Protein AF-A0A7V5H4L1-F1 (afdb_monomer)

Solvent-accessible surface area (backbone atoms only — not comparable to full-atom values): 9173 Å² total; per-residue (Å²): 136,85,86,86,79,84,72,68,86,88,85,83,51,63,39,84,88,79,72,38,81,48,80,78,54,63,78,64,69,66,46,79,77,83,61,76,66,74,74,49,93,70,92,76,71,87,78,83,78,79,90,55,76,75,38,65,41,80,43,73,42,45,79,87,43,40,42,99,85,60,33,52,34,75,66,53,58,53,50,47,46,61,70,26,52,56,65,74,52,64,72,49,28,41,85,73,50,74,49,78,49,81,70,52,84,55,42,71,77,40,43,36,38,19,35,28,26,79,48,80,48,90,80,33,42,35,37,41,35,41,29,27,31,64,91,77,63,46,59,26,36,39,34,42,36,36,26,37,65,109

Foldseek 3Di:
DDDDDFDDDDDFDADPVVRDTDDDPPVVVVPDCPDPPHPDPDPLDDADDDPDFPWKDKDADDPVQADPVQWGDPVVVVVRQVVRDDPVDVVFWDWDDKDKDFDDTDHHGWMKMKTWDWDDDPQKIKIWIWIATPPPRDTGMIMIIIIGGD

Nearest PDB structures (foldseek):
  5x04-assembly1_A  TM=8.697E-01  e=8.140E-08  Umbellularia californica
  2own-assembly1_A  TM=7.586E-01  e=5.910E-08  Lactiplantibacillus plantarum
  2own-assembly1_B  TM=7.566E-01  e=8.586E-08  Lactiplantibacillus plantarum
  3bnv-assembly2_C  TM=8.530E-01  e=8.762E-04  Campylobacter jejuni
  3bnv-assembly4_H  TM=8.459E-01  e=8.762E-04  Campylobacter jejuni

Organism: Caldithrix abyssi (NCBI:txid187145)

InterPro domains:
  IPR029069 HotDog domain superfamily [SSF54637] (3-31)
  IPR029069 HotDog domain superfamily [SSF54637] (45-147)
  IPR045023 Acyl-[acyl-carrier-protein] hydrolase FATA/B [PTHR31727] (5-150)
  IPR049427 Acyl-ACP thioesterase-like, C-terminal domain [PF20791] (52-148)

Sequence (150 aa):
ERRVALATSSWMMIDFKERRPVRLPKFIADYENHARGRAIDDPFDRLPELQEVHAEKSFQVRLSDLDMNQHVNSTIYLDWALEAVPDEIRKKYRLQAMEANYRAESVYGQRVQSQVQINNKDAQQVVWHRLLRVDDQKEICRLISSWQAK

Structure (mmCIF, N/CA/C/O backbone):
data_AF-A0A7V5H4L1-F1
#
_entry.id   AF-A0A7V5H4L1-F1
#
loop_
_atom_site.group_PDB
_atom_site.id
_atom_site.type_symbol
_atom_site.label_atom_id
_atom_site.label_alt_id
_atom_site.label_comp_id
_atom_site.label_asym_id
_atom_site.label_entity_id
_atom_site.label_seq_id
_atom_site.pdbx_PDB_ins_code
_atom_site.Cartn_x
_atom_site.Cartn_y
_atom_sit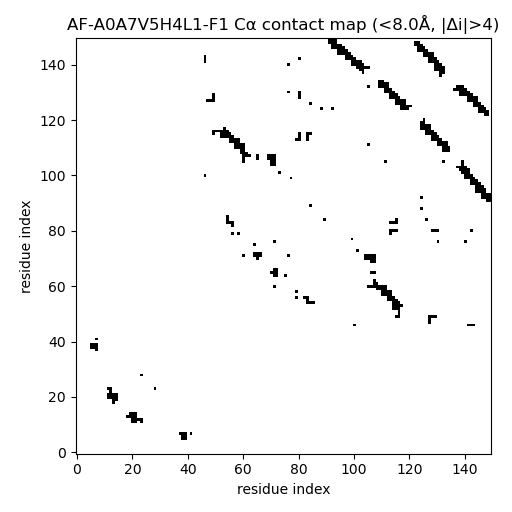e.Cartn_z
_atom_site.occupancy
_atom_site.B_iso_or_equiv
_atom_site.auth_seq_id
_atom_site.auth_comp_id
_atom_site.auth_asym_id
_atom_site.auth_atom_id
_atom_site.pdbx_PDB_model_num
ATOM 1 N N . GLU A 1 1 ? -9.398 29.687 1.037 1.00 72.50 1 GLU A N 1
ATOM 2 C CA . GLU A 1 1 ? -9.724 28.281 0.704 1.00 72.50 1 GLU A CA 1
ATOM 3 C C . GLU A 1 1 ? -9.506 27.393 1.924 1.00 72.50 1 GLU A C 1
ATOM 5 O O . GLU A 1 1 ? -8.584 27.657 2.689 1.00 72.50 1 GLU A O 1
ATOM 10 N N . ARG A 1 2 ? -10.345 26.371 2.143 1.00 89.31 2 ARG A N 1
ATOM 11 C CA . ARG A 1 2 ? -10.159 25.392 3.230 1.00 89.31 2 ARG A CA 1
ATOM 12 C C . ARG A 1 2 ? -9.359 24.203 2.695 1.00 89.31 2 ARG A C 1
ATOM 14 O O . ARG A 1 2 ? -9.850 23.476 1.839 1.00 89.31 2 ARG A O 1
ATOM 21 N N . ARG A 1 3 ? -8.146 23.996 3.210 1.00 88.38 3 ARG A N 1
ATOM 22 C CA . ARG A 1 3 ? -7.282 22.859 2.855 1.00 88.38 3 ARG A CA 1
ATOM 23 C C . ARG A 1 3 ? -7.916 21.542 3.321 1.00 88.38 3 ARG A C 1
ATOM 25 O O . ARG A 1 3 ? -8.245 21.411 4.498 1.00 88.38 3 ARG A O 1
ATOM 32 N N . VAL A 1 4 ? -8.081 20.586 2.405 1.00 92.81 4 VAL A N 1
ATOM 33 C CA . VAL A 1 4 ? -8.706 19.273 2.680 1.00 92.81 4 VAL A CA 1
ATOM 34 C C . VAL A 1 4 ? -7.690 18.143 2.867 1.00 92.81 4 VAL A C 1
ATOM 36 O O . VAL A 1 4 ? -7.930 17.251 3.672 1.00 92.81 4 VAL A O 1
ATOM 39 N N . ALA A 1 5 ? -6.548 18.207 2.178 1.00 93.44 5 ALA A N 1
ATOM 40 C CA . ALA A 1 5 ? -5.431 17.268 2.284 1.00 93.44 5 ALA A CA 1
ATOM 41 C C . ALA A 1 5 ? -4.131 17.944 1.811 1.00 93.44 5 ALA A C 1
ATOM 43 O O . ALA A 1 5 ? -4.189 18.976 1.142 1.00 93.44 5 ALA A O 1
ATOM 44 N N . LEU A 1 6 ? -2.976 17.368 2.152 1.00 94.44 6 LEU A N 1
ATOM 45 C CA . LEU A 1 6 ? -1.709 17.571 1.437 1.00 94.44 6 LEU A CA 1
ATOM 46 C C . LEU A 1 6 ? -1.053 16.221 1.199 1.00 94.44 6 LEU A C 1
ATOM 48 O O . LEU A 1 6 ? -1.293 15.278 1.948 1.00 94.44 6 LEU A O 1
ATOM 52 N N . ALA A 1 7 ? -0.196 16.176 0.189 1.00 94.25 7 ALA A N 1
ATOM 53 C CA . ALA A 1 7 ? 0.651 15.038 -0.101 1.00 94.25 7 ALA A CA 1
ATOM 54 C C . ALA A 1 7 ? 1.983 15.531 -0.669 1.00 94.25 7 ALA A C 1
ATOM 56 O O . ALA A 1 7 ? 2.046 16.566 -1.335 1.00 94.25 7 ALA A O 1
ATOM 57 N N . THR A 1 8 ? 3.038 14.769 -0.412 1.00 94.19 8 THR A N 1
ATOM 58 C CA . THR A 1 8 ? 4.337 14.887 -1.072 1.00 94.19 8 THR A CA 1
ATOM 59 C C . THR A 1 8 ? 4.753 13.488 -1.518 1.00 94.19 8 THR A C 1
ATOM 61 O O . THR A 1 8 ? 4.340 12.500 -0.915 1.00 94.19 8 THR A O 1
ATOM 64 N N . SER A 1 9 ? 5.522 13.380 -2.597 1.00 93.25 9 SER A N 1
ATOM 65 C CA . SER A 1 9 ? 5.977 12.089 -3.125 1.00 93.25 9 SER A CA 1
ATOM 66 C C . SER A 1 9 ? 7.401 12.213 -3.644 1.00 93.25 9 SER A C 1
ATOM 68 O O . SER A 1 9 ? 7.803 13.285 -4.098 1.00 93.25 9 SER A O 1
ATOM 70 N N . SER A 1 10 ? 8.150 11.117 -3.576 1.00 90.31 10 SER A N 1
ATOM 71 C CA . SER A 1 10 ? 9.504 11.014 -4.111 1.00 90.31 10 SER A CA 1
ATOM 72 C C . SER A 1 10 ? 9.539 9.932 -5.182 1.00 90.31 10 SER A C 1
ATOM 74 O O . SER A 1 10 ? 8.947 8.867 -5.009 1.00 90.31 10 SER A O 1
ATOM 76 N N . TRP A 1 11 ? 10.225 10.213 -6.287 1.00 88.62 11 TRP A N 1
ATOM 77 C CA . TRP A 1 11 ? 10.268 9.348 -7.462 1.00 88.62 11 TRP A CA 1
ATOM 78 C C . TRP A 1 11 ? 11.710 9.041 -7.846 1.00 88.62 11 TRP A C 1
ATOM 80 O O . T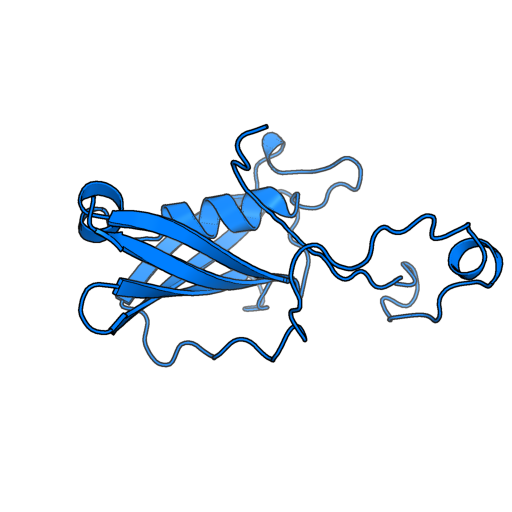RP A 1 11 ? 12.596 9.889 -7.725 1.00 88.62 11 TRP A O 1
ATOM 90 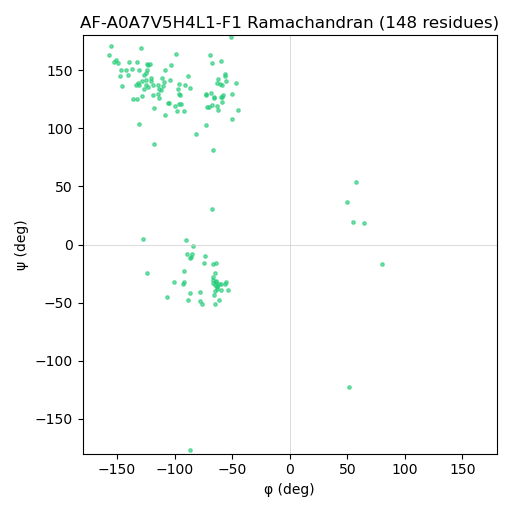N N . MET A 1 12 ? 11.935 7.829 -8.348 1.00 88.19 12 MET A N 1
ATOM 91 C CA . MET A 1 12 ? 13.201 7.420 -8.949 1.00 88.19 12 MET A CA 1
ATOM 92 C C . MET A 1 12 ? 12.960 6.889 -10.356 1.00 88.19 12 MET A C 1
ATOM 94 O O . MET A 1 12 ? 11.926 6.280 -10.625 1.00 88.19 12 MET A O 1
ATOM 98 N N . MET A 1 13 ? 13.931 7.088 -11.244 1.00 89.38 13 MET A N 1
ATOM 99 C CA . MET A 1 13 ? 13.920 6.423 -12.540 1.00 89.38 13 MET A CA 1
ATOM 100 C C . MET A 1 13 ? 14.566 5.050 -12.443 1.00 89.38 13 MET A C 1
ATOM 102 O O . MET A 1 13 ? 15.654 4.900 -11.883 1.00 89.38 13 MET A O 1
ATOM 106 N N . ILE A 1 14 ? 13.899 4.069 -13.041 1.00 87.38 14 ILE A N 1
ATOM 107 C CA . ILE A 1 14 ? 14.380 2.702 -13.180 1.00 87.38 14 ILE A CA 1
ATOM 108 C C . ILE A 1 14 ? 14.654 2.439 -14.659 1.00 87.38 14 ILE A C 1
ATOM 110 O O . ILE A 1 14 ? 13.827 2.735 -15.517 1.00 87.38 14 ILE A O 1
ATOM 114 N N . ASP A 1 15 ? 15.814 1.862 -14.954 1.00 88.25 15 ASP A N 1
ATOM 115 C CA . ASP A 1 15 ? 16.071 1.256 -16.256 1.00 88.25 15 ASP A CA 1
ATOM 116 C C . ASP A 1 15 ? 15.268 -0.046 -16.364 1.00 88.25 15 ASP A C 1
ATOM 118 O O . ASP A 1 15 ? 15.479 -0.969 -15.577 1.00 88.25 15 ASP A O 1
ATOM 122 N N . PHE A 1 16 ? 14.343 -0.134 -17.321 1.00 83.19 16 PHE A N 1
ATOM 123 C CA . PHE A 1 16 ? 13.480 -1.308 -17.486 1.00 83.19 16 PHE A CA 1
ATOM 124 C C . PHE A 1 16 ? 14.228 -2.573 -17.918 1.00 83.19 16 PHE A C 1
ATOM 126 O O . PHE A 1 16 ? 13.782 -3.676 -17.602 1.00 83.19 16 PHE A O 1
ATOM 133 N N . LYS A 1 17 ? 15.356 -2.433 -18.622 1.00 86.12 17 LYS A N 1
ATOM 134 C CA . LYS A 1 17 ? 16.154 -3.564 -19.100 1.00 86.12 17 LYS A CA 1
ATOM 135 C C . LYS A 1 17 ? 16.994 -4.142 -17.967 1.00 86.12 17 LYS A C 1
ATOM 137 O O . LYS A 1 17 ? 16.969 -5.344 -17.730 1.00 86.12 17 LYS A O 1
ATOM 142 N N . GLU A 1 18 ? 17.696 -3.273 -17.246 1.00 88.38 18 GLU A N 1
ATOM 143 C CA . GLU A 1 18 ? 18.617 -3.664 -16.171 1.00 88.38 18 GLU A CA 1
ATOM 144 C C . GLU A 1 18 ? 17.932 -3.760 -14.794 1.00 88.38 18 GLU A C 1
ATOM 146 O O . GLU A 1 18 ? 18.545 -4.190 -13.818 1.00 88.38 18 GLU A O 1
ATOM 151 N N . ARG A 1 19 ? 16.667 -3.328 -14.693 1.00 84.62 19 ARG A N 1
ATOM 152 C CA . ARG A 1 19 ? 15.850 -3.269 -13.466 1.00 84.62 19 ARG A CA 1
ATOM 153 C C . ARG A 1 19 ? 16.556 -2.590 -12.286 1.00 84.62 19 ARG A C 1
ATOM 155 O O . ARG A 1 19 ? 16.385 -2.992 -11.134 1.00 84.62 19 ARG A O 1
ATOM 162 N N . ARG A 1 20 ? 17.341 -1.546 -12.568 1.00 87.25 20 ARG A N 1
ATOM 163 C CA . ARG A 1 20 ? 18.130 -0.808 -11.569 1.00 87.25 20 ARG A CA 1
ATOM 164 C C . ARG A 1 20 ? 17.811 0.687 -11.574 1.00 87.25 20 ARG A C 1
ATOM 166 O O . ARG A 1 20 ? 17.512 1.229 -12.641 1.00 87.25 20 ARG A O 1
ATOM 173 N N . PRO A 1 21 ? 17.930 1.371 -10.423 1.00 90.12 21 PRO A N 1
ATOM 174 C CA . PRO A 1 21 ? 17.857 2.823 -10.380 1.00 90.12 21 PRO A CA 1
ATOM 175 C C . PRO A 1 21 ? 18.928 3.464 -11.259 1.00 90.12 21 PRO A C 1
ATOM 177 O O . PRO A 1 21 ? 20.091 3.050 -11.248 1.00 90.12 21 PRO A O 1
ATOM 180 N N . VAL A 1 22 ? 18.537 4.497 -11.997 1.00 92.00 22 VAL A N 1
ATOM 181 C CA . VAL A 1 22 ? 19.439 5.299 -12.824 1.00 92.00 22 VAL A CA 1
ATOM 182 C C . VAL A 1 22 ? 19.362 6.766 -12.436 1.00 92.00 22 VAL A C 1
ATOM 184 O O . VAL A 1 22 ? 18.363 7.247 -11.900 1.00 92.00 22 VAL A O 1
ATOM 187 N N . ARG A 1 23 ? 20.449 7.496 -12.704 1.00 87.88 23 ARG A N 1
ATOM 188 C CA . ARG A 1 23 ? 20.458 8.950 -12.530 1.00 87.88 23 ARG A CA 1
ATOM 189 C C . ARG A 1 23 ? 19.427 9.577 -13.462 1.00 87.88 23 ARG A C 1
ATOM 191 O O . ARG A 1 23 ? 19.292 9.148 -14.606 1.00 87.88 23 ARG A O 1
ATOM 198 N N . LEU A 1 24 ? 18.755 10.620 -12.979 1.00 87.19 24 LEU A N 1
ATOM 199 C CA . LEU A 1 24 ? 17.874 11.439 -13.803 1.00 87.19 24 LEU A CA 1
ATOM 200 C C . LEU A 1 24 ? 18.679 12.042 -14.969 1.00 87.19 24 LEU A C 1
ATOM 202 O O . LEU A 1 24 ? 19.677 12.727 -14.727 1.00 87.19 24 LEU A O 1
ATOM 206 N N . PRO A 1 25 ? 18.283 11.792 -16.228 1.00 85.50 25 PRO A N 1
ATOM 207 C CA . PRO A 1 25 ? 18.830 12.466 -17.384 1.00 85.50 25 PRO A CA 1
ATOM 208 C C . PRO A 1 25 ? 18.669 13.969 -17.240 1.00 85.50 25 PRO A C 1
ATOM 210 O O . PRO A 1 25 ? 17.656 14.459 -16.736 1.00 85.50 25 PRO A O 1
ATOM 213 N N . LYS A 1 26 ? 19.657 14.697 -17.756 1.00 83.50 26 LYS A N 1
ATOM 214 C CA . LYS A 1 26 ? 19.723 16.151 -17.643 1.00 83.50 26 LYS A CA 1
ATOM 215 C C . LYS A 1 26 ? 18.447 16.846 -18.138 1.00 83.50 26 LYS A C 1
ATOM 217 O O . LYS A 1 26 ? 17.962 17.739 -17.471 1.00 83.50 26 LYS A O 1
ATOM 222 N N . PHE A 1 27 ? 17.838 16.373 -19.227 1.00 83.62 27 PHE A N 1
ATOM 223 C CA . PHE A 1 27 ? 16.608 16.972 -19.765 1.00 83.62 27 PHE A CA 1
ATOM 224 C C . PHE A 1 27 ? 15.382 16.862 -18.834 1.00 83.62 27 PHE A C 1
ATOM 226 O O . PHE A 1 27 ? 14.465 17.664 -18.962 1.00 83.62 27 PHE A O 1
ATOM 233 N N . ILE A 1 28 ? 15.351 15.882 -17.920 1.00 82.38 28 ILE A N 1
ATOM 234 C CA . ILE A 1 28 ? 14.302 15.760 -16.893 1.00 82.38 28 ILE A CA 1
ATOM 235 C C . ILE A 1 28 ? 14.677 16.595 -15.671 1.00 82.38 28 ILE A C 1
ATOM 237 O O . ILE A 1 28 ? 13.826 17.267 -15.104 1.00 82.38 28 ILE A O 1
ATOM 241 N N . ALA A 1 29 ? 15.949 16.557 -15.265 1.00 77.38 29 ALA A N 1
ATOM 242 C CA . ALA A 1 29 ? 16.436 17.331 -14.124 1.00 77.38 29 ALA A CA 1
ATOM 243 C C . ALA A 1 29 ? 16.313 18.849 -14.349 1.00 77.38 29 ALA A C 1
ATOM 245 O O . ALA A 1 29 ? 15.995 19.581 -13.416 1.00 77.38 29 ALA A O 1
ATOM 246 N N . ASP A 1 30 ? 16.535 19.288 -15.589 1.00 76.00 30 ASP A N 1
ATOM 247 C CA . ASP A 1 30 ? 16.441 20.680 -16.028 1.00 76.00 30 ASP A CA 1
ATOM 248 C C . ASP A 1 30 ? 14.999 21.080 -16.392 1.00 76.00 30 ASP A C 1
ATOM 250 O O . ASP A 1 30 ? 14.744 22.257 -16.646 1.00 76.00 30 ASP A O 1
ATOM 254 N N . TYR A 1 31 ? 14.050 20.129 -16.432 1.00 77.38 31 TYR A N 1
ATOM 255 C CA . TYR A 1 31 ? 12.636 20.449 -16.617 1.00 77.38 31 TYR A CA 1
ATOM 256 C C . TYR A 1 31 ? 12.195 21.309 -15.433 1.00 77.38 31 TYR A C 1
ATOM 258 O O . TYR A 1 31 ? 12.266 20.868 -14.284 1.00 77.38 31 TYR A O 1
ATOM 266 N N . GLU A 1 32 ? 11.822 22.560 -15.717 1.00 56.78 32 GLU A N 1
ATOM 267 C CA . GLU A 1 32 ? 11.645 23.605 -14.715 1.00 56.78 32 GLU A CA 1
ATOM 268 C C . GLU A 1 32 ? 10.769 23.134 -13.550 1.00 56.78 32 GLU A C 1
ATOM 270 O O . GLU A 1 32 ? 9.545 23.015 -13.636 1.00 56.78 32 GLU A O 1
ATOM 275 N N . ASN A 1 33 ? 11.421 22.926 -12.406 1.00 60.56 33 ASN A N 1
ATOM 276 C CA . ASN A 1 33 ? 10.773 22.885 -11.111 1.00 60.56 33 ASN A CA 1
ATOM 277 C C . ASN A 1 33 ? 10.240 24.298 -10.821 1.00 60.56 33 ASN A C 1
ATOM 279 O O . ASN A 1 33 ? 10.820 25.045 -10.036 1.00 60.56 33 ASN A O 1
ATOM 283 N N . HIS A 1 34 ? 9.081 24.664 -11.371 1.00 57.12 34 HIS A N 1
ATOM 284 C CA . HIS A 1 34 ? 8.245 25.750 -10.831 1.00 57.12 34 HIS A CA 1
ATOM 285 C C . HIS A 1 34 ? 7.652 25.372 -9.456 1.00 57.12 34 HIS A C 1
ATOM 287 O O . HIS A 1 34 ? 6.532 25.747 -9.096 1.00 57.12 34 HIS A O 1
ATOM 293 N N . ALA A 1 35 ? 8.379 24.559 -8.692 1.00 61.12 35 ALA A N 1
ATOM 294 C CA . ALA A 1 35 ? 7.924 23.934 -7.482 1.00 61.12 35 ALA A CA 1
ATOM 295 C C . ALA A 1 35 ? 7.832 25.003 -6.396 1.00 61.12 35 ALA A C 1
ATOM 297 O O . ALA A 1 35 ? 8.815 25.386 -5.762 1.00 61.12 35 ALA A O 1
ATOM 298 N N . ARG A 1 36 ? 6.596 25.429 -6.124 1.00 64.56 36 ARG A N 1
ATOM 299 C CA . ARG A 1 36 ? 6.177 25.691 -4.745 1.00 64.56 36 ARG A CA 1
ATOM 300 C C . ARG A 1 36 ? 6.699 24.488 -3.952 1.00 64.56 36 ARG A C 1
ATOM 302 O O . ARG A 1 36 ? 6.351 23.373 -4.328 1.00 64.56 36 ARG A O 1
ATOM 309 N N . GLY A 1 37 ? 7.625 24.698 -3.011 1.00 76.31 37 GLY A N 1
ATOM 310 C CA . GLY A 1 37 ? 8.365 23.627 -2.327 1.00 76.31 37 GLY A CA 1
ATOM 311 C C . GLY A 1 37 ? 7.476 22.518 -1.743 1.00 76.31 37 GLY A C 1
ATOM 312 O O . GLY A 1 37 ? 6.251 22.567 -1.834 1.00 76.31 37 GLY A O 1
ATOM 313 N N . ARG A 1 38 ? 8.080 21.490 -1.134 1.00 84.62 38 ARG A N 1
ATOM 314 C CA . ARG A 1 38 ? 7.321 20.326 -0.642 1.00 84.62 38 ARG A CA 1
ATOM 315 C C . ARG A 1 38 ? 6.125 20.758 0.212 1.00 84.62 38 ARG A C 1
ATOM 317 O O . ARG A 1 38 ? 6.259 21.542 1.146 1.00 84.62 38 ARG A O 1
ATOM 324 N N . ALA A 1 39 ? 4.955 20.214 -0.112 1.00 90.00 39 ALA A N 1
ATOM 325 C CA . ALA A 1 39 ? 3.721 20.486 0.616 1.00 90.00 39 ALA A CA 1
ATOM 326 C C . ALA A 1 39 ? 3.792 19.981 2.073 1.00 90.00 39 ALA A C 1
ATOM 328 O O . ALA A 1 39 ? 3.183 20.557 2.973 1.00 90.00 39 ALA A O 1
ATOM 329 N N . ILE A 1 40 ? 4.544 18.903 2.291 1.00 91.81 40 ILE A N 1
ATOM 330 C CA . ILE A 1 40 ? 4.848 18.323 3.597 1.00 91.81 40 ILE A CA 1
ATOM 331 C C . ILE A 1 40 ? 6.367 18.180 3.665 1.00 91.81 40 ILE A C 1
ATOM 333 O O . ILE A 1 40 ? 6.969 17.628 2.740 1.00 91.81 40 ILE A O 1
ATOM 337 N N . ASP A 1 41 ? 6.972 18.705 4.727 1.00 90.38 41 ASP A N 1
ATOM 338 C CA . ASP A 1 41 ? 8.393 18.516 5.000 1.00 90.38 41 ASP A CA 1
ATOM 339 C C . ASP A 1 41 ? 8.589 17.150 5.660 1.00 90.38 41 ASP A C 1
ATOM 341 O O . ASP A 1 41 ? 8.355 16.981 6.855 1.00 90.38 41 ASP A O 1
ATOM 345 N N . ASP A 1 42 ? 8.906 16.161 4.830 1.00 87.19 42 ASP A N 1
ATOM 346 C CA . ASP A 1 42 ? 9.075 14.767 5.223 1.00 87.19 42 ASP A CA 1
ATOM 347 C C . ASP A 1 42 ? 10.374 14.225 4.599 1.00 87.19 42 ASP A C 1
ATOM 349 O O . ASP A 1 42 ? 10.558 14.359 3.376 1.00 87.19 42 ASP A O 1
ATOM 353 N N . PRO A 1 43 ? 11.306 13.668 5.395 1.00 87.88 43 PRO A N 1
ATOM 354 C CA . PRO A 1 43 ? 12.544 13.090 4.884 1.00 87.88 43 PRO A CA 1
ATOM 355 C C . PRO A 1 43 ? 12.343 11.735 4.182 1.00 87.88 43 PRO A C 1
ATOM 357 O O . PRO A 1 43 ? 13.270 11.288 3.505 1.00 87.88 43 PRO A O 1
ATOM 360 N N . PHE A 1 44 ? 11.155 11.125 4.281 1.00 88.19 44 PHE A N 1
ATOM 361 C CA . PHE A 1 44 ? 10.851 9.748 3.884 1.00 88.19 44 PHE A CA 1
ATOM 362 C C . PHE A 1 44 ? 11.746 8.733 4.607 1.00 88.19 44 PHE A C 1
ATOM 364 O O . PHE A 1 44 ? 12.440 7.922 3.980 1.00 88.19 44 PHE A O 1
ATOM 371 N N . ASP A 1 45 ? 11.762 8.811 5.940 1.00 92.38 45 ASP A N 1
ATOM 372 C CA . ASP A 1 45 ? 12.510 7.882 6.784 1.00 92.38 45 ASP A CA 1
ATOM 373 C C . ASP A 1 45 ? 12.055 6.428 6.574 1.00 92.38 45 ASP A C 1
ATOM 375 O O . ASP A 1 45 ? 10.955 6.121 6.108 1.00 92.38 45 ASP A O 1
ATOM 379 N N . ARG A 1 46 ? 12.926 5.473 6.919 1.00 93.06 46 ARG A N 1
ATOM 380 C CA . ARG A 1 46 ? 12.598 4.053 6.752 1.00 93.06 46 ARG A CA 1
ATOM 381 C C . ARG A 1 46 ? 11.403 3.675 7.631 1.00 93.06 46 ARG A C 1
ATOM 383 O O . ARG A 1 46 ? 11.498 3.672 8.856 1.00 93.06 46 ARG A O 1
ATOM 390 N N . LEU A 1 47 ? 10.332 3.218 6.985 1.00 95.94 47 LEU A N 1
ATOM 391 C CA . LEU A 1 47 ? 9.156 2.690 7.669 1.00 95.94 47 LEU A CA 1
ATOM 392 C C . LEU A 1 47 ? 9.486 1.416 8.483 1.00 95.94 47 LEU A C 1
ATOM 394 O O . LEU A 1 47 ? 10.217 0.537 7.993 1.00 95.94 47 LEU A O 1
ATOM 398 N N . PRO A 1 48 ? 8.922 1.282 9.698 1.00 94.62 48 PRO A N 1
ATOM 399 C CA . PRO A 1 48 ? 9.208 0.198 10.623 1.00 94.62 48 PRO A CA 1
ATOM 400 C C . PRO A 1 48 ? 8.702 -1.149 10.108 1.00 94.62 48 PRO A C 1
ATOM 402 O O . PRO A 1 48 ? 7.785 -1.241 9.293 1.00 94.62 48 PRO A O 1
ATOM 405 N N . GLU A 1 49 ? 9.319 -2.214 10.608 1.00 95.38 49 GLU A N 1
ATOM 406 C CA . GLU A 1 49 ? 8.959 -3.590 10.272 1.00 95.38 49 GLU A CA 1
ATOM 407 C C . GLU A 1 49 ? 7.920 -4.131 11.237 1.00 95.38 49 GLU A C 1
ATOM 409 O O . GLU A 1 49 ? 8.042 -3.949 12.450 1.00 95.38 49 GLU A O 1
ATOM 414 N N . LEU A 1 50 ? 6.927 -4.838 10.690 1.00 95.19 50 LEU A N 1
ATOM 415 C CA . LEU A 1 50 ? 5.999 -5.622 11.495 1.00 95.19 50 LEU A CA 1
ATOM 416 C C . LEU A 1 50 ? 6.799 -6.655 12.296 1.00 95.19 50 LEU A C 1
ATOM 418 O O . LEU A 1 50 ? 7.574 -7.422 11.726 1.00 95.19 50 LEU A O 1
ATOM 422 N N . GLN A 1 51 ? 6.583 -6.650 13.603 1.00 95.00 51 GLN A N 1
ATOM 423 C CA . GLN A 1 51 ? 7.050 -7.650 14.557 1.00 95.00 51 GLN A CA 1
ATOM 424 C C . GLN A 1 51 ? 5.989 -8.737 14.757 1.00 95.00 51 GLN A C 1
ATOM 426 O O . GLN A 1 51 ? 6.321 -9.907 14.914 1.00 95.00 51 GLN A O 1
ATOM 431 N N . GLU A 1 52 ? 4.712 -8.355 14.691 1.00 96.25 52 GLU A N 1
ATOM 432 C CA . GLU A 1 52 ? 3.560 -9.228 14.900 1.00 96.25 52 GLU A CA 1
ATOM 433 C C . GLU A 1 52 ? 2.479 -8.949 13.848 1.00 96.25 52 GLU A C 1
ATOM 435 O O . GLU A 1 52 ? 2.362 -7.838 13.328 1.00 96.25 52 GLU A O 1
ATOM 440 N N . VAL A 1 53 ? 1.680 -9.964 13.516 1.00 98.00 53 VAL A N 1
ATOM 441 C CA . VAL A 1 53 ? 0.540 -9.832 12.596 1.00 98.00 53 VAL A CA 1
ATOM 442 C C . VAL A 1 53 ? -0.741 -9.940 13.412 1.00 98.00 53 VAL A C 1
ATOM 444 O O . VAL A 1 53 ? -1.055 -11.004 13.936 1.00 98.00 53 VAL A O 1
ATOM 447 N N . HIS A 1 54 ? -1.481 -8.837 13.527 1.00 97.75 54 HIS A N 1
ATOM 448 C CA . HIS A 1 54 ? -2.743 -8.791 14.275 1.00 97.75 54 HIS A CA 1
ATOM 449 C C . HIS A 1 54 ? -3.956 -9.085 13.391 1.00 97.75 54 HIS A C 1
ATOM 451 O O . HIS A 1 54 ? -4.944 -9.643 13.861 1.00 97.75 54 HIS A O 1
ATOM 457 N N . ALA A 1 55 ? -3.895 -8.698 12.118 1.00 98.06 55 ALA A N 1
ATOM 458 C CA . ALA A 1 55 ? -4.893 -9.056 11.123 1.00 98.06 55 ALA A CA 1
ATOM 459 C C . ALA A 1 55 ? -4.254 -9.127 9.737 1.00 98.06 55 ALA A C 1
ATOM 461 O O . ALA A 1 55 ? -3.191 -8.551 9.484 1.00 98.06 55 ALA A O 1
ATOM 462 N N . GLU A 1 56 ? -4.912 -9.843 8.834 1.00 98.31 56 GLU A N 1
ATOM 463 C CA . GLU A 1 56 ? -4.468 -9.961 7.458 1.00 98.31 56 GLU A CA 1
ATOM 464 C C . GLU A 1 56 ? -5.624 -10.219 6.492 1.00 98.31 56 GLU A C 1
ATOM 466 O O . GLU A 1 56 ? -6.691 -10.703 6.876 1.00 98.31 56 GLU A O 1
ATOM 471 N N . LYS A 1 57 ? -5.411 -9.879 5.220 1.00 98.56 57 LYS A N 1
ATOM 472 C CA . LYS A 1 57 ? -6.377 -10.079 4.141 1.00 98.56 57 LYS A CA 1
ATOM 473 C C . LYS A 1 57 ? -5.653 -10.410 2.840 1.00 98.56 57 LYS A C 1
ATOM 475 O O . LYS A 1 57 ? -4.653 -9.784 2.493 1.00 98.56 57 LYS A O 1
ATOM 480 N N . SER A 1 58 ? -6.172 -11.403 2.121 1.00 98.25 58 SER A N 1
ATOM 481 C CA . SER A 1 58 ? -5.625 -11.855 0.839 1.00 98.25 58 SER A CA 1
ATOM 482 C C . SER A 1 58 ? -6.387 -11.215 -0.319 1.00 98.25 58 SER A C 1
ATOM 484 O O . SER A 1 58 ? -7.620 -11.222 -0.332 1.00 98.25 58 SER A O 1
ATOM 486 N N . PHE A 1 59 ? -5.657 -10.709 -1.307 1.00 98.44 59 PHE A N 1
ATOM 487 C CA . PHE A 1 59 ? -6.192 -10.091 -2.513 1.00 98.44 59 PHE A CA 1
ATOM 488 C C . PHE A 1 59 ? -5.654 -10.814 -3.745 1.00 98.44 59 PHE A C 1
ATOM 490 O O . PHE A 1 59 ? -4.467 -11.124 -3.836 1.00 98.44 59 PHE A O 1
ATOM 497 N N . GLN A 1 60 ? -6.538 -11.093 -4.699 1.00 98.25 60 GLN A N 1
ATOM 498 C CA . GLN A 1 60 ? -6.153 -11.566 -6.024 1.00 98.25 60 GLN A CA 1
ATOM 499 C C . GLN A 1 60 ? -6.101 -10.368 -6.963 1.00 98.25 60 GLN A C 1
ATOM 501 O O . GLN A 1 60 ? -7.078 -9.622 -7.023 1.00 98.25 60 GLN A O 1
ATOM 506 N N . VAL A 1 61 ? -5.001 -10.219 -7.702 1.00 98.12 61 VAL A N 1
ATOM 507 C CA . VAL A 1 61 ? -4.842 -9.124 -8.660 1.00 98.12 61 VAL A CA 1
ATOM 508 C C . VAL A 1 61 ? -5.810 -9.299 -9.828 1.00 98.12 61 VAL A C 1
ATOM 510 O O . VAL A 1 61 ? -5.754 -10.295 -10.559 1.00 98.12 61 VAL A O 1
ATOM 513 N N . ARG A 1 62 ? -6.686 -8.313 -10.014 1.00 98.00 62 ARG A N 1
ATOM 514 C CA . ARG A 1 62 ? -7.697 -8.247 -11.074 1.00 98.00 62 ARG A CA 1
ATOM 515 C C . ARG A 1 62 ? -7.212 -7.375 -12.225 1.00 98.00 62 ARG A C 1
ATOM 517 O O . ARG A 1 62 ? -6.303 -6.570 -12.074 1.00 98.00 62 ARG A O 1
ATOM 524 N N . LEU A 1 63 ? -7.870 -7.487 -13.379 1.00 97.25 63 LEU A N 1
ATOM 525 C CA . LEU A 1 63 ? -7.591 -6.608 -14.523 1.00 97.25 63 LEU A CA 1
ATOM 526 C C . LEU A 1 63 ? -7.865 -5.131 -14.200 1.00 97.25 63 LEU A C 1
ATOM 528 O O . LEU A 1 63 ? -7.145 -4.265 -14.676 1.00 97.25 63 LEU A O 1
ATOM 532 N N . SER A 1 64 ? -8.870 -4.852 -13.364 1.00 97.06 64 SER A N 1
ATOM 533 C CA . SER A 1 64 ? -9.210 -3.496 -12.908 1.00 97.06 64 SER A CA 1
ATOM 534 C C . SER A 1 64 ? -8.149 -2.856 -12.018 1.00 97.06 64 SER A C 1
ATOM 536 O O . SER A 1 64 ? -8.187 -1.649 -11.811 1.00 97.06 64 SER A O 1
ATOM 538 N N . ASP A 1 65 ? -7.242 -3.662 -11.468 1.00 97.56 65 ASP A N 1
ATOM 539 C CA . ASP A 1 65 ? -6.220 -3.193 -10.537 1.00 97.56 65 ASP A CA 1
ATOM 540 C C . ASP A 1 65 ? -4.974 -2.695 -11.285 1.00 97.56 65 ASP A C 1
ATOM 542 O O . ASP A 1 65 ? -4.091 -2.090 -10.677 1.00 97.56 65 ASP A O 1
ATOM 546 N N . LEU A 1 66 ? -4.882 -2.964 -12.593 1.00 97.31 66 LEU A N 1
ATOM 547 C CA . LEU A 1 66 ? -3.711 -2.668 -13.410 1.00 97.31 66 LEU A CA 1
ATOM 548 C C . LEU A 1 66 ? -3.755 -1.255 -13.994 1.00 97.31 66 LEU A C 1
ATOM 550 O O . LEU A 1 66 ? -4.805 -0.749 -14.390 1.00 97.31 66 LEU A O 1
ATOM 554 N N . ASP A 1 67 ? -2.583 -0.644 -14.101 1.00 95.00 67 ASP A N 1
ATOM 555 C CA . ASP A 1 67 ? -2.357 0.573 -14.866 1.00 95.00 67 ASP A CA 1
ATOM 556 C C . ASP A 1 67 ? -2.043 0.271 -16.347 1.00 95.00 67 ASP A C 1
ATOM 558 O O . ASP A 1 67 ? -2.029 -0.875 -16.807 1.00 95.00 67 ASP A O 1
ATOM 562 N N . MET A 1 68 ? -1.758 1.321 -17.121 1.00 92.94 68 MET A N 1
ATOM 563 C CA . MET A 1 68 ? -1.384 1.198 -18.536 1.00 92.94 68 MET A CA 1
ATOM 564 C C . MET A 1 68 ? -0.060 0.450 -18.777 1.00 92.94 68 MET A C 1
ATOM 566 O O . MET A 1 68 ? 0.199 0.025 -19.901 1.00 92.94 68 MET A O 1
ATOM 570 N N . ASN A 1 69 ? 0.764 0.279 -17.740 1.00 90.50 69 ASN A N 1
ATOM 571 C CA . ASN A 1 69 ? 2.019 -0.467 -17.784 1.00 90.50 69 ASN A CA 1
ATOM 572 C C . ASN A 1 69 ? 1.820 -1.951 -17.440 1.00 90.50 69 ASN A C 1
ATOM 574 O O . ASN A 1 69 ? 2.794 -2.697 -17.390 1.00 90.50 69 ASN A O 1
ATOM 578 N N . GLN A 1 70 ? 0.571 -2.390 -17.233 1.00 92.56 70 GLN A N 1
ATOM 579 C CA . GLN A 1 70 ? 0.200 -3.755 -16.844 1.00 92.56 70 GLN A CA 1
ATOM 580 C C . GLN A 1 70 ? 0.710 -4.164 -15.453 1.00 92.56 70 GLN A C 1
ATOM 582 O O . GLN A 1 70 ? 0.741 -5.352 -15.119 1.00 92.56 70 GLN A O 1
ATOM 587 N N . HIS A 1 71 ? 1.069 -3.190 -14.619 1.00 94.81 71 HIS A N 1
ATOM 588 C CA . HIS A 1 71 ? 1.387 -3.397 -13.211 1.00 94.81 71 HIS A CA 1
ATOM 589 C C . HIS A 1 71 ? 0.211 -2.945 -12.354 1.00 94.81 71 HIS A C 1
ATOM 591 O O . HIS A 1 71 ? -0.571 -2.090 -12.759 1.00 94.81 71 HIS A O 1
ATOM 597 N N . VAL A 1 72 ? 0.076 -3.501 -11.152 1.00 96.69 72 VAL A N 1
ATOM 598 C CA . VAL A 1 72 ? -0.908 -2.993 -10.190 1.00 96.69 72 VAL A CA 1
ATOM 599 C C . VAL A 1 72 ? -0.629 -1.517 -9.899 1.00 96.69 72 VAL A C 1
ATOM 601 O O . VAL A 1 72 ? 0.498 -1.148 -9.555 1.00 96.69 72 VAL A O 1
ATOM 604 N N . ASN A 1 73 ? -1.664 -0.686 -10.025 1.00 97.00 73 ASN A N 1
ATOM 605 C CA . ASN A 1 73 ? -1.596 0.744 -9.754 1.00 97.00 73 ASN A CA 1
ATOM 606 C C . ASN A 1 73 ? -1.201 0.990 -8.288 1.00 97.00 73 ASN A C 1
ATOM 608 O O . ASN A 1 73 ? -1.706 0.335 -7.375 1.00 97.00 73 ASN A O 1
ATOM 612 N N . SER A 1 74 ? -0.319 1.962 -8.049 1.00 95.69 74 SER A N 1
ATOM 613 C CA . SER A 1 74 ? 0.175 2.282 -6.708 1.00 95.69 74 SER A CA 1
ATOM 614 C C . SER A 1 74 ? -0.940 2.592 -5.701 1.00 95.69 74 SER A C 1
ATOM 616 O O . SER A 1 74 ? -0.811 2.229 -4.531 1.00 95.69 74 SER A O 1
ATOM 618 N N . THR A 1 75 ? -2.061 3.177 -6.139 1.00 96.31 75 THR A N 1
ATOM 619 C CA . THR A 1 75 ? -3.206 3.470 -5.262 1.00 96.31 75 THR A CA 1
ATOM 620 C C . THR A 1 75 ? -3.897 2.209 -4.751 1.00 96.31 75 THR A C 1
ATOM 622 O O . THR A 1 75 ? -4.384 2.201 -3.625 1.00 96.31 75 THR A O 1
ATOM 625 N N . ILE A 1 76 ? -3.889 1.122 -5.525 1.00 98.25 76 ILE A N 1
ATOM 626 C CA . ILE A 1 76 ? -4.540 -0.138 -5.146 1.00 98.25 76 ILE A CA 1
ATOM 627 C C . ILE A 1 76 ? -3.842 -0.782 -3.944 1.00 98.25 76 ILE A C 1
ATOM 629 O O . ILE A 1 76 ? -4.495 -1.366 -3.081 1.00 98.25 76 ILE A O 1
ATOM 633 N N . TYR A 1 77 ? -2.522 -0.619 -3.821 1.00 98.19 77 TYR A N 1
ATOM 634 C CA . TYR A 1 77 ? -1.807 -1.067 -2.626 1.00 98.19 77 TYR A CA 1
ATOM 635 C C . TYR A 1 77 ? -2.261 -0.318 -1.367 1.00 98.19 77 TYR A C 1
ATOM 637 O O . TYR A 1 77 ? -2.336 -0.926 -0.299 1.00 98.19 77 TYR A O 1
ATOM 645 N N . LEU A 1 78 ? -2.592 0.975 -1.481 1.00 98.06 78 LEU A N 1
ATOM 646 C CA . LEU A 1 78 ? -3.145 1.752 -0.368 1.00 98.06 78 LEU A CA 1
ATOM 647 C C . LEU A 1 78 ? -4.526 1.217 0.027 1.00 98.06 78 LEU A C 1
ATOM 649 O O . LEU A 1 78 ? -4.789 1.022 1.213 1.00 98.06 78 LEU A O 1
ATOM 653 N N . ASP A 1 79 ? -5.375 0.919 -0.957 1.00 98.00 79 ASP A N 1
ATOM 654 C CA . ASP A 1 79 ? -6.708 0.361 -0.723 1.00 98.00 79 ASP A CA 1
ATOM 655 C C . ASP A 1 79 ? -6.626 -1.000 -0.019 1.00 98.00 79 ASP A C 1
ATOM 657 O O . ASP A 1 79 ? -7.277 -1.213 1.004 1.00 98.00 79 ASP A O 1
ATOM 661 N N . TRP A 1 80 ? -5.774 -1.909 -0.498 1.00 98.56 80 TRP A N 1
ATOM 662 C CA . TRP A 1 80 ? -5.558 -3.216 0.134 1.00 98.56 80 TRP A CA 1
ATOM 663 C C . TRP A 1 80 ? -4.959 -3.121 1.542 1.00 98.56 80 TRP A C 1
ATOM 665 O O . TRP A 1 80 ? -5.272 -3.956 2.396 1.00 98.56 80 TRP A O 1
ATOM 675 N N . ALA A 1 81 ? -4.118 -2.118 1.810 1.00 98.31 81 ALA A N 1
ATOM 676 C CA . ALA A 1 81 ? -3.610 -1.841 3.152 1.00 98.31 81 ALA A CA 1
ATOM 677 C C . ALA A 1 81 ? -4.753 -1.423 4.093 1.00 98.31 81 ALA A C 1
ATOM 679 O O . ALA A 1 81 ? -4.959 -2.020 5.150 1.00 98.31 81 ALA A O 1
ATOM 680 N N . LEU A 1 82 ? -5.560 -0.442 3.677 1.00 97.88 82 LEU A N 1
ATOM 681 C CA . LEU A 1 82 ? -6.683 0.075 4.463 1.00 97.88 82 LEU A CA 1
ATOM 682 C C . LEU A 1 82 ? -7.789 -0.963 4.683 1.00 97.88 82 LEU A C 1
ATOM 684 O O . LEU A 1 82 ? -8.408 -1.000 5.744 1.00 97.88 82 LEU A O 1
ATOM 688 N N . GLU A 1 83 ? -8.025 -1.822 3.701 1.00 98.00 83 GLU A N 1
ATOM 689 C CA . GLU A 1 83 ? -9.057 -2.854 3.739 1.00 98.00 83 GLU A CA 1
ATOM 690 C C . GLU A 1 83 ? -8.690 -4.045 4.649 1.00 98.00 83 GLU A C 1
ATOM 692 O O . GLU A 1 83 ? -9.572 -4.817 5.035 1.00 98.00 83 GLU A O 1
ATOM 697 N N . ALA A 1 84 ? -7.411 -4.183 5.022 1.00 98.00 84 ALA A N 1
ATOM 698 C CA . ALA A 1 84 ? -6.932 -5.136 6.028 1.00 98.00 84 ALA A CA 1
ATOM 699 C C . ALA A 1 84 ? -7.013 -4.594 7.470 1.00 98.00 84 ALA A C 1
ATOM 701 O O . ALA A 1 84 ? -6.847 -5.355 8.424 1.00 98.00 84 ALA A O 1
ATOM 702 N N . VAL A 1 85 ? -7.284 -3.296 7.653 1.00 97.81 85 VAL A N 1
ATOM 703 C CA . VAL A 1 85 ? -7.460 -2.700 8.984 1.00 97.81 85 VAL A CA 1
ATOM 704 C C . VAL A 1 85 ? -8.752 -3.225 9.624 1.00 97.81 85 VAL A C 1
ATOM 706 O O . VAL A 1 85 ? -9.812 -3.133 8.994 1.00 97.81 85 VAL A O 1
ATOM 709 N N . PRO A 1 86 ? -8.714 -3.713 10.882 1.00 96.88 86 PRO A N 1
ATOM 710 C CA . PRO A 1 86 ? -9.895 -4.242 11.552 1.00 96.88 86 PRO A CA 1
ATOM 711 C C . PRO A 1 86 ? -11.063 -3.258 11.616 1.00 96.88 86 PRO A C 1
ATOM 713 O O . PRO A 1 86 ? -10.897 -2.039 11.760 1.00 96.88 86 PRO A O 1
ATOM 716 N N . ASP A 1 87 ? -12.271 -3.811 11.550 1.00 95.69 87 ASP A N 1
ATOM 717 C CA . ASP A 1 87 ? -13.530 -3.071 11.573 1.00 95.69 87 ASP A CA 1
ATOM 718 C C . ASP A 1 87 ? -13.667 -2.172 12.804 1.00 95.69 87 ASP A C 1
ATOM 720 O O . ASP A 1 87 ? -14.233 -1.083 12.710 1.00 95.69 87 ASP A O 1
ATOM 724 N N . GLU A 1 88 ? -13.140 -2.594 13.951 1.00 93.75 88 GLU A N 1
ATOM 725 C CA . GLU A 1 88 ? -13.176 -1.848 15.206 1.00 93.75 88 GLU A CA 1
ATOM 726 C C . GLU A 1 88 ? -12.473 -0.495 15.065 1.00 93.75 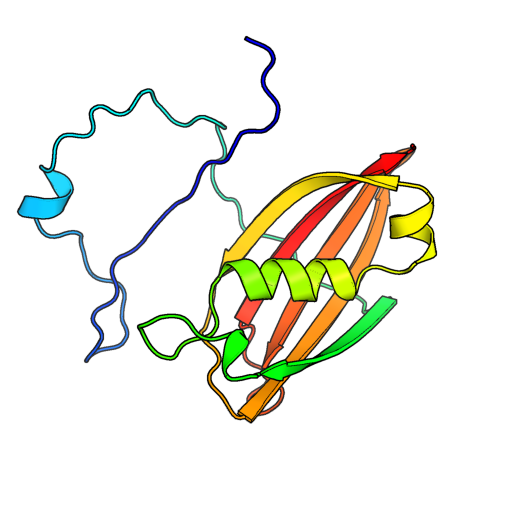88 GLU A C 1
ATOM 728 O O . GLU A 1 88 ? -12.971 0.510 15.580 1.00 93.75 88 GLU A O 1
ATOM 733 N N . ILE A 1 89 ? -11.357 -0.452 14.327 1.00 95.19 89 ILE A N 1
ATOM 734 C CA . ILE A 1 89 ? -10.622 0.783 14.043 1.00 95.19 89 ILE A CA 1
ATOM 735 C C . ILE A 1 89 ? -11.371 1.591 12.980 1.00 95.19 89 ILE A C 1
ATOM 737 O O . ILE A 1 89 ? -11.690 2.754 13.220 1.00 95.19 89 ILE A O 1
ATOM 741 N N . ARG A 1 90 ? -11.742 0.980 11.844 1.00 95.00 90 ARG A N 1
ATOM 742 C CA . ARG A 1 90 ? -12.423 1.684 10.732 1.00 95.00 90 ARG A CA 1
ATOM 743 C C . ARG A 1 90 ? -13.762 2.316 11.147 1.00 95.00 90 ARG A C 1
ATOM 745 O O . ARG A 1 90 ? -14.149 3.385 10.659 1.00 95.00 90 ARG A O 1
ATOM 752 N N . LYS A 1 91 ? -14.490 1.678 12.072 1.00 95.25 91 LYS A N 1
ATOM 753 C CA . LYS A 1 91 ? -15.779 2.171 12.583 1.00 95.25 91 LYS A CA 1
ATOM 754 C C . LYS A 1 91 ? -15.610 3.291 13.606 1.00 95.25 91 LYS A C 1
ATOM 756 O O . LYS A 1 91 ? -16.358 4.264 13.515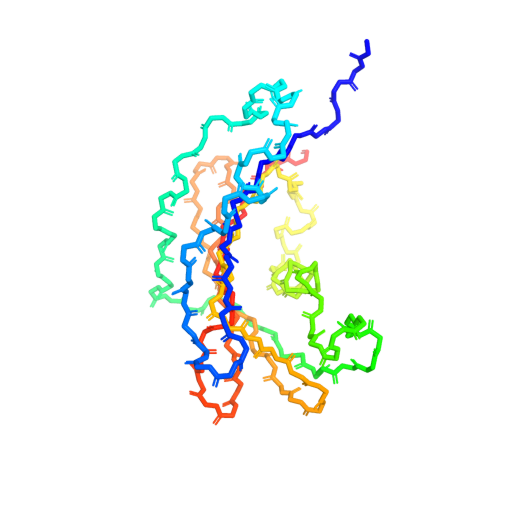 1.00 95.25 91 LYS A O 1
ATOM 761 N N . LYS A 1 92 ? -14.636 3.207 14.518 1.00 94.81 92 LYS A N 1
ATOM 762 C CA . LYS A 1 92 ? -14.459 4.173 15.624 1.00 94.81 92 LYS A CA 1
ATOM 763 C C . LYS A 1 92 ? -13.527 5.345 15.303 1.00 94.81 92 LYS A C 1
ATOM 765 O O . LYS A 1 92 ? -13.640 6.391 15.932 1.00 94.81 92 LYS A O 1
ATOM 770 N N . TYR A 1 93 ? -12.637 5.190 14.327 1.00 95.56 93 TYR A N 1
ATOM 771 C CA . TYR A 1 93 ? -11.602 6.167 14.000 1.00 95.56 93 TYR A CA 1
ATOM 772 C C . TYR A 1 93 ? -11.681 6.602 12.536 1.00 95.56 93 TYR A C 1
ATOM 774 O O . TYR A 1 93 ? -12.196 5.891 11.670 1.00 95.56 93 TYR A O 1
ATOM 782 N N . ARG A 1 94 ? -11.176 7.799 12.252 1.00 95.00 94 ARG A N 1
ATOM 783 C CA . ARG A 1 94 ? -11.015 8.363 10.914 1.00 95.00 94 ARG A CA 1
ATOM 784 C C . ARG A 1 94 ? -9.532 8.419 10.565 1.00 95.00 94 ARG A C 1
ATOM 786 O O . ARG A 1 94 ? -8.722 8.851 11.381 1.00 95.00 94 ARG A O 1
ATOM 793 N N . LEU A 1 95 ? -9.201 8.024 9.338 1.00 95.81 95 LEU A N 1
ATOM 794 C CA . LEU A 1 95 ? -7.851 8.129 8.798 1.00 95.81 95 LEU A CA 1
ATOM 795 C C . LEU A 1 95 ? -7.392 9.597 8.786 1.00 95.81 95 LEU A C 1
ATOM 797 O O . LEU A 1 95 ? -8.094 10.460 8.254 1.00 95.81 95 LEU A O 1
ATOM 801 N N . GLN A 1 96 ? -6.229 9.862 9.379 1.00 95.31 96 GLN A N 1
ATOM 802 C CA . GLN A 1 96 ? -5.643 11.196 9.504 1.00 95.31 96 GLN A CA 1
ATOM 803 C C . GLN A 1 96 ? -4.453 11.382 8.559 1.00 95.31 96 GLN A C 1
ATOM 805 O O . GLN A 1 96 ? -4.363 12.413 7.895 1.00 95.31 96 GLN A O 1
ATOM 810 N N . ALA A 1 97 ? -3.554 10.399 8.495 1.00 95.44 97 ALA A N 1
ATOM 811 C CA . ALA A 1 97 ? -2.390 10.429 7.6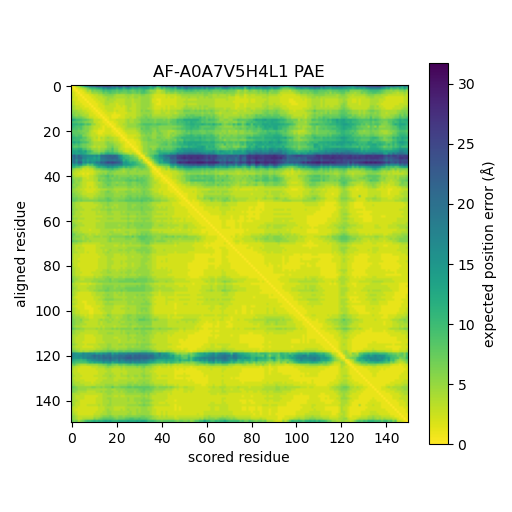19 1.00 95.44 97 ALA A CA 1
ATOM 812 C C . ALA A 1 97 ? -1.996 9.020 7.167 1.00 95.44 97 ALA A C 1
ATOM 814 O O . ALA A 1 97 ? -2.297 8.028 7.836 1.00 95.44 97 ALA A O 1
ATOM 815 N N . MET A 1 98 ? -1.304 8.958 6.032 1.00 96.06 98 MET A N 1
ATOM 816 C CA . MET A 1 98 ? -0.651 7.756 5.531 1.00 96.06 98 MET A CA 1
ATOM 817 C C . MET A 1 98 ? 0.699 8.106 4.926 1.00 96.06 98 MET A C 1
ATOM 819 O O . MET A 1 98 ? 0.838 9.142 4.279 1.00 96.06 98 MET A O 1
ATOM 823 N N . GLU A 1 99 ? 1.640 7.188 5.073 1.00 97.19 99 GLU A N 1
ATOM 824 C CA . GLU A 1 99 ? 2.914 7.186 4.370 1.00 97.19 99 GLU A CA 1
ATOM 825 C C . GLU A 1 99 ? 3.128 5.793 3.777 1.00 97.19 99 GLU A C 1
ATOM 827 O O . GLU A 1 99 ? 2.827 4.790 4.428 1.00 97.19 99 GLU A O 1
ATOM 832 N N . ALA A 1 100 ? 3.609 5.725 2.536 1.00 97.31 100 ALA A N 1
ATOM 833 C CA . ALA A 1 100 ? 3.791 4.476 1.811 1.00 97.31 100 ALA A CA 1
ATOM 834 C C . ALA A 1 100 ? 5.160 4.427 1.130 1.00 97.31 100 ALA A C 1
ATOM 836 O O . ALA A 1 100 ? 5.592 5.386 0.490 1.00 97.31 100 ALA A O 1
ATOM 837 N N . ASN A 1 101 ? 5.807 3.269 1.219 1.00 97.25 101 ASN A N 1
ATOM 838 C CA . ASN A 1 101 ? 7.046 2.941 0.534 1.00 97.25 101 ASN A CA 1
ATOM 839 C C . ASN A 1 101 ? 6.803 1.752 -0.408 1.00 97.25 101 ASN A C 1
ATOM 841 O O . ASN A 1 101 ? 6.440 0.658 0.033 1.00 97.25 101 ASN A O 1
ATOM 845 N N . TYR A 1 102 ? 6.988 1.971 -1.710 1.00 95.69 102 TYR A N 1
ATOM 846 C CA . TYR A 1 102 ? 6.800 0.957 -2.750 1.00 95.69 102 TYR A CA 1
ATOM 847 C C . TYR A 1 102 ? 8.137 0.293 -3.082 1.00 95.69 102 TYR A C 1
ATOM 849 O O . TYR A 1 102 ? 9.127 0.974 -3.348 1.00 95.69 102 TYR A O 1
ATOM 857 N N . ARG A 1 103 ? 8.174 -1.043 -3.060 1.00 93.56 103 ARG A N 1
ATOM 858 C CA . ARG A 1 103 ? 9.419 -1.831 -3.123 1.00 93.56 103 ARG A CA 1
ATOM 859 C C . ARG A 1 103 ? 9.447 -2.831 -4.274 1.00 93.56 103 ARG A C 1
ATOM 861 O O . ARG A 1 103 ? 10.523 -3.224 -4.727 1.00 93.56 103 ARG A O 1
ATOM 868 N N . ALA A 1 104 ? 8.281 -3.258 -4.745 1.00 93.88 104 ALA A N 1
ATOM 869 C CA . ALA A 1 104 ? 8.145 -4.149 -5.885 1.00 93.88 104 ALA A CA 1
ATOM 870 C C . ALA A 1 104 ? 6.780 -3.984 -6.558 1.00 93.88 104 ALA A C 1
ATOM 872 O O . ALA A 1 104 ? 5.900 -3.297 -6.052 1.00 93.88 104 ALA A O 1
ATOM 873 N N . GLU A 1 105 ? 6.631 -4.622 -7.713 1.00 93.25 105 GLU A N 1
ATOM 874 C CA . GLU A 1 105 ? 5.425 -4.598 -8.540 1.00 93.25 105 GLU A CA 1
ATOM 875 C C . GLU A 1 105 ? 4.724 -5.956 -8.459 1.00 93.25 105 GLU A C 1
ATOM 877 O O . GLU A 1 105 ? 5.393 -6.988 -8.322 1.00 93.25 105 GLU A O 1
ATOM 882 N N . SER A 1 106 ? 3.399 -5.967 -8.594 1.00 96.00 106 SER A N 1
ATOM 883 C CA . SER A 1 106 ? 2.592 -7.170 -8.808 1.00 96.00 106 SER A CA 1
ATOM 884 C C . SER A 1 106 ? 1.805 -7.058 -10.116 1.00 96.00 106 SER A C 1
ATOM 886 O O . SER A 1 106 ? 1.558 -5.955 -10.603 1.00 96.00 106 SER A O 1
ATOM 888 N N . VAL A 1 107 ? 1.452 -8.203 -10.698 1.00 97.12 107 VAL A N 1
ATOM 889 C CA . VAL A 1 107 ? 0.782 -8.318 -12.002 1.00 97.12 107 VAL A CA 1
ATOM 890 C C . VAL A 1 107 ? -0.450 -9.212 -11.912 1.00 97.12 107 VAL A C 1
ATOM 892 O O . VAL A 1 107 ? -0.669 -9.895 -10.910 1.00 97.12 107 VAL A O 1
ATOM 895 N N . TYR A 1 108 ? -1.253 -9.213 -12.975 1.00 97.69 108 TYR A N 1
ATOM 896 C CA . TYR A 1 108 ? -2.472 -10.009 -13.080 1.00 97.69 108 TYR A CA 1
ATOM 897 C C . TYR A 1 108 ? -2.296 -11.471 -12.648 1.00 97.69 108 TYR A C 1
ATOM 899 O O . TYR A 1 108 ? -1.302 -12.118 -12.976 1.00 97.69 108 TYR A O 1
ATOM 907 N N . GLY A 1 109 ? -3.292 -11.999 -11.934 1.00 96.31 109 GLY A N 1
ATOM 908 C CA . GLY A 1 109 ? -3.328 -13.397 -11.505 1.00 96.31 109 GLY A CA 1
ATOM 909 C C . GLY A 1 109 ? -2.492 -13.709 -10.261 1.00 96.31 109 GLY A C 1
ATOM 910 O O . GLY A 1 109 ? -2.752 -14.725 -9.618 1.00 96.31 109 GLY A O 1
ATOM 911 N N . GLN A 1 110 ? -1.559 -12.834 -9.869 1.00 97.75 110 GLN A N 1
ATOM 912 C CA . GLN A 1 110 ? -0.819 -12.981 -8.616 1.00 97.75 110 GLN A CA 1
ATOM 913 C C . GLN A 1 110 ? -1.722 -12.753 -7.398 1.00 97.75 110 GLN A C 1
ATOM 915 O O . GLN A 1 110 ? -2.816 -12.181 -7.484 1.00 97.75 110 GLN A O 1
ATOM 920 N N . ARG A 1 111 ? -1.243 -13.200 -6.235 1.00 98.31 111 ARG A N 1
ATOM 921 C CA . ARG A 1 111 ? -1.890 -12.963 -4.942 1.00 98.31 111 ARG A CA 1
ATOM 922 C C . ARG A 1 111 ? -1.018 -12.086 -4.057 1.00 98.31 111 ARG A C 1
ATOM 924 O O . ARG A 1 111 ? 0.191 -12.303 -3.957 1.00 98.31 111 ARG A O 1
ATOM 931 N N . VAL A 1 112 ? -1.651 -11.135 -3.382 1.00 98.56 112 VAL A N 1
ATOM 932 C CA . VAL A 1 112 ? -1.023 -10.236 -2.412 1.00 98.56 112 VAL A CA 1
ATOM 933 C C . VAL A 1 112 ? -1.667 -10.444 -1.045 1.00 98.56 112 VAL A C 1
ATOM 935 O O . VAL A 1 112 ? -2.887 -10.416 -0.908 1.00 98.56 112 VAL A O 1
ATOM 938 N N . GLN A 1 113 ? -0.840 -10.663 -0.031 1.00 98.69 113 GLN A N 1
ATOM 939 C CA . GLN A 1 113 ? -1.226 -10.749 1.368 1.00 98.69 113 GLN A CA 1
ATOM 940 C C . GLN A 1 113 ? -0.959 -9.400 2.041 1.00 98.69 113 GLN A C 1
ATOM 942 O O . GLN A 1 113 ? 0.190 -8.978 2.144 1.00 98.69 113 GLN A O 1
ATOM 947 N N . SER A 1 114 ? -2.014 -8.722 2.484 1.00 98.69 114 SER A N 1
ATOM 948 C CA . SER A 1 114 ? -1.936 -7.479 3.254 1.00 98.69 114 SER A CA 1
ATOM 949 C C . SER A 1 114 ? -2.000 -7.807 4.739 1.00 98.69 114 SER A C 1
ATOM 951 O O . SER A 1 114 ? -2.959 -8.434 5.183 1.00 98.69 114 SER A O 1
ATOM 953 N N . GLN A 1 115 ? -0.980 -7.423 5.495 1.00 98.75 115 GLN A N 1
ATOM 954 C CA . GLN A 1 115 ? -0.838 -7.713 6.919 1.00 98.75 115 GLN A CA 1
ATOM 955 C C . GLN A 1 115 ? -0.741 -6.417 7.705 1.00 98.75 115 GLN A C 1
ATOM 957 O O . GLN A 1 115 ? -0.094 -5.466 7.255 1.00 98.75 115 GLN A O 1
ATOM 962 N N . VAL A 1 116 ? -1.337 -6.401 8.896 1.00 98.25 116 VAL A N 1
ATOM 963 C CA . VAL A 1 116 ? -1.337 -5.227 9.764 1.00 98.25 116 VAL A CA 1
ATOM 964 C C . VAL A 1 116 ? -0.858 -5.549 11.174 1.00 98.25 116 VAL A C 1
ATOM 966 O O . VAL A 1 116 ? -1.222 -6.570 11.760 1.00 98.25 116 VAL A O 1
ATOM 969 N N . GLN A 1 117 ? -0.082 -4.624 11.735 1.00 98.00 117 GLN A N 1
ATOM 970 C CA . GLN A 1 117 ? 0.227 -4.550 13.158 1.00 98.00 117 GLN A CA 1
ATOM 971 C C . GLN A 1 117 ? -0.387 -3.279 13.725 1.00 98.00 117 GLN A C 1
ATOM 973 O O . GLN A 1 117 ? -0.188 -2.178 13.206 1.00 98.00 117 GLN A O 1
ATOM 978 N N . ILE A 1 118 ? -1.122 -3.433 14.814 1.00 96.31 118 ILE A N 1
ATOM 979 C CA . ILE A 1 118 ? -1.792 -2.329 15.491 1.00 96.31 118 ILE A CA 1
ATOM 980 C C . ILE A 1 118 ? -0.896 -1.867 16.637 1.00 96.31 118 ILE A C 1
ATOM 982 O O . ILE A 1 118 ? -0.579 -2.645 17.532 1.00 96.31 118 ILE A O 1
ATOM 986 N N . ASN A 1 119 ? -0.503 -0.599 16.602 1.00 93.75 119 ASN A N 1
ATOM 987 C CA . ASN A 1 119 ? 0.352 0.044 17.587 1.00 93.75 119 ASN A CA 1
ATOM 988 C C . ASN A 1 119 ? -0.439 1.181 18.239 1.00 93.75 119 ASN A C 1
ATOM 990 O O . ASN A 1 119 ? -0.413 2.330 17.788 1.00 93.75 119 ASN A O 1
ATOM 994 N N . ASN A 1 120 ? -1.190 0.843 19.285 1.00 84.38 120 ASN A N 1
ATOM 995 C CA . ASN A 1 120 ? -2.014 1.807 20.008 1.00 84.38 120 ASN A CA 1
ATOM 996 C C . ASN A 1 120 ? -1.106 2.835 20.703 1.00 84.38 120 ASN A C 1
ATOM 998 O O . ASN A 1 120 ? -0.214 2.452 21.462 1.00 84.38 120 ASN A O 1
ATOM 1002 N N . LYS A 1 121 ? -1.344 4.130 20.474 1.00 72.12 121 LYS A N 1
ATOM 1003 C CA . LYS A 1 121 ? -0.689 5.223 21.205 1.00 72.12 121 LYS A CA 1
ATOM 1004 C C . LYS A 1 121 ? -1.745 6.209 21.693 1.00 72.12 121 LYS A C 1
ATOM 1006 O O . LYS A 1 121 ? -2.261 7.009 20.916 1.00 72.12 121 LYS A O 1
ATOM 1011 N N . ASP A 1 122 ? -2.056 6.155 22.983 1.00 73.69 122 ASP A N 1
ATOM 1012 C CA . ASP A 1 122 ? -3.041 7.027 23.631 1.00 73.69 122 ASP A CA 1
ATOM 1013 C C . ASP A 1 122 ? -4.394 7.047 22.885 1.00 73.69 122 ASP A C 1
ATOM 1015 O O . ASP A 1 122 ? -5.020 6.007 22.678 1.00 73.69 122 ASP A O 1
ATOM 1019 N N . ALA A 1 123 ? -4.854 8.231 22.467 1.00 73.88 123 ALA A N 1
ATOM 1020 C CA . ALA A 1 123 ? -6.091 8.433 21.712 1.00 73.88 123 ALA A CA 1
ATOM 1021 C C . ALA A 1 123 ? -5.942 8.221 20.189 1.00 73.88 123 ALA A C 1
ATOM 1023 O O . ALA A 1 123 ? -6.924 8.366 19.454 1.00 73.88 123 ALA A O 1
ATOM 1024 N N . GLN A 1 124 ? -4.739 7.904 19.702 1.00 84.06 124 GLN A N 1
ATOM 1025 C CA . GLN A 1 124 ? -4.449 7.670 18.289 1.00 84.06 124 GLN A CA 1
ATOM 1026 C C . GLN A 1 124 ? -4.176 6.189 18.022 1.00 84.06 124 GLN A C 1
ATOM 1028 O O . GLN A 1 124 ? -3.484 5.502 18.774 1.00 84.06 124 GLN A O 1
ATOM 1033 N N . GLN A 1 125 ? -4.696 5.699 16.900 1.00 91.81 125 GLN A N 1
ATOM 1034 C CA . GLN A 1 125 ? -4.355 4.367 16.410 1.00 91.81 125 GLN A CA 1
ATOM 1035 C C . GLN A 1 125 ? -3.305 4.509 15.320 1.00 91.81 125 GLN A C 1
ATOM 1037 O O . GLN A 1 125 ? -3.559 5.153 14.301 1.00 91.81 125 GLN A O 1
ATOM 1042 N N . VAL A 1 126 ? -2.129 3.917 15.520 1.00 96.25 126 VAL A N 1
ATOM 1043 C CA . VAL A 1 126 ? -1.105 3.813 14.479 1.00 96.25 126 VAL A CA 1
ATOM 1044 C C . VAL A 1 126 ? -1.092 2.377 13.988 1.00 96.25 126 VAL A C 1
ATOM 1046 O O . VAL A 1 126 ? -0.877 1.448 14.758 1.00 96.25 126 VAL A O 1
ATOM 1049 N N . VAL A 1 127 ? -1.323 2.183 12.697 1.00 97.56 127 VAL A N 1
ATOM 1050 C CA . VAL A 1 127 ? -1.314 0.857 12.074 1.00 97.56 127 VAL A CA 1
ATOM 1051 C C . VAL A 1 127 ? -0.139 0.786 11.116 1.00 97.56 127 VAL A C 1
ATOM 1053 O O . VAL A 1 127 ? 0.021 1.663 10.266 1.00 97.56 127 VAL A O 1
ATOM 1056 N N . TRP A 1 128 ? 0.696 -0.233 11.285 1.00 98.25 128 TRP A N 1
ATOM 1057 C CA . TRP A 1 128 ? 1.776 -0.563 10.361 1.00 98.25 128 TRP A CA 1
ATOM 1058 C C . TRP A 1 128 ? 1.285 -1.635 9.402 1.00 98.25 128 TRP A C 1
ATOM 1060 O O . TRP A 1 128 ? 0.624 -2.582 9.822 1.00 98.25 128 TRP A O 1
ATOM 1070 N N . HIS A 1 129 ? 1.629 -1.491 8.129 1.00 98.50 129 HIS A N 1
ATOM 1071 C CA . HIS A 1 129 ? 1.142 -2.336 7.048 1.00 98.50 129 HIS A CA 1
ATOM 1072 C C . HIS A 1 129 ? 2.302 -2.943 6.280 1.00 98.50 129 HIS A C 1
ATOM 1074 O O . HIS A 1 129 ? 3.291 -2.263 5.987 1.00 98.50 129 HIS A O 1
ATOM 1080 N N . ARG A 1 130 ? 2.139 -4.200 5.879 1.00 98.44 130 ARG A N 1
ATOM 1081 C CA . ARG A 1 130 ? 3.041 -4.889 4.958 1.00 98.44 130 ARG A CA 1
ATOM 1082 C C . ARG A 1 130 ? 2.232 -5.659 3.931 1.00 98.44 130 ARG A C 1
ATOM 1084 O O . ARG A 1 130 ? 1.411 -6.493 4.297 1.00 98.44 130 ARG A O 1
ATOM 1091 N N . LEU A 1 131 ? 2.497 -5.407 2.65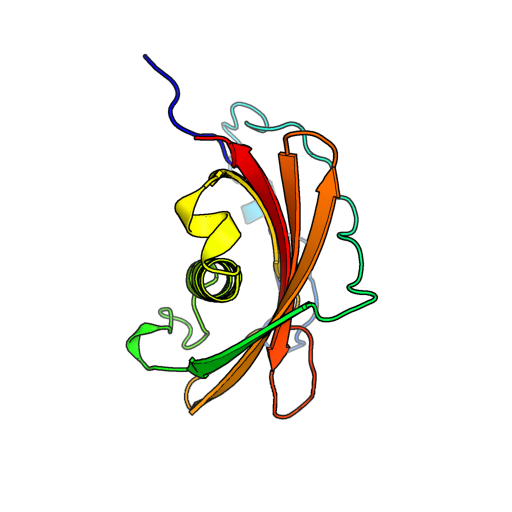4 1.00 98.62 131 LEU A N 1
ATOM 1092 C CA . LEU A 1 131 ? 1.929 -6.163 1.544 1.00 98.62 131 LEU A CA 1
ATOM 1093 C C . LEU A 1 131 ? 3.001 -7.086 0.974 1.00 98.62 131 LEU A C 1
ATOM 1095 O O . LEU A 1 131 ? 4.050 -6.620 0.525 1.00 98.62 131 LEU A O 1
ATOM 1099 N N . LEU A 1 132 ? 2.728 -8.387 0.974 1.00 98.44 132 LEU A N 1
ATOM 1100 C CA . LEU A 1 132 ? 3.613 -9.426 0.456 1.00 98.44 132 LEU A CA 1
ATOM 1101 C C . LEU A 1 132 ? 2.985 -10.075 -0.766 1.00 98.44 132 LEU A C 1
ATOM 1103 O O . LEU A 1 132 ? 1.822 -10.469 -0.727 1.00 98.44 132 LEU A O 1
ATOM 1107 N N . ARG A 1 133 ? 3.750 -10.255 -1.838 1.00 98.06 133 ARG A N 1
ATOM 1108 C CA . ARG A 1 133 ? 3.340 -11.181 -2.890 1.00 98.06 133 ARG A CA 1
ATOM 1109 C C . ARG A 1 133 ? 3.512 -12.607 -2.381 1.00 98.06 133 ARG A C 1
ATOM 1111 O O . ARG A 1 133 ? 4.572 -12.966 -1.880 1.00 98.06 133 ARG A O 1
ATOM 1118 N N . VAL A 1 134 ? 2.465 -13.412 -2.514 1.00 97.69 134 VAL A N 1
ATOM 1119 C CA . VAL A 1 134 ? 2.417 -14.765 -1.941 1.00 97.69 134 VAL A CA 1
ATOM 1120 C C . VAL A 1 134 ? 3.460 -15.686 -2.581 1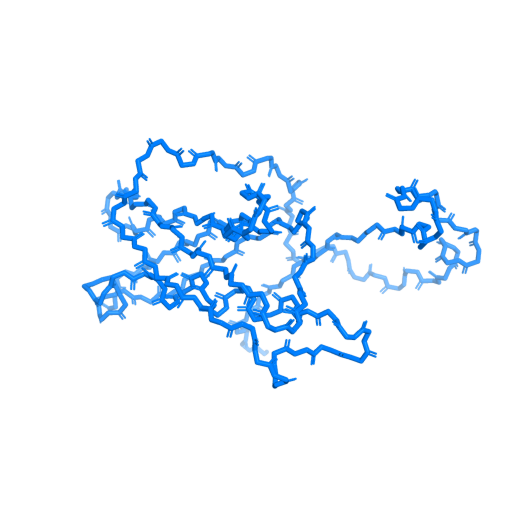.00 97.69 134 VAL A C 1
ATOM 1122 O O . VAL A 1 134 ? 4.113 -16.444 -1.868 1.00 97.69 134 VAL A O 1
ATOM 1125 N N . ASP A 1 135 ? 3.654 -15.578 -3.895 1.00 95.62 135 ASP A N 1
ATOM 1126 C CA . ASP A 1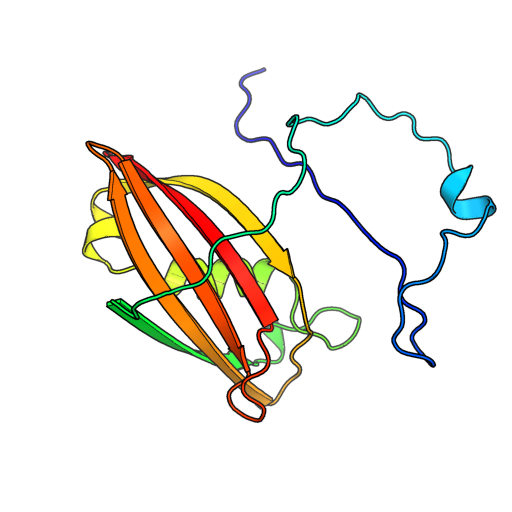 135 ? 4.473 -16.510 -4.680 1.00 95.62 135 ASP A CA 1
ATOM 1127 C C . ASP A 1 135 ? 5.956 -16.523 -4.269 1.00 95.62 135 ASP A C 1
ATOM 1129 O O . ASP A 1 135 ? 6.584 -17.578 -4.257 1.00 95.62 135 ASP A O 1
ATOM 1133 N N . ASP A 1 136 ? 6.521 -15.359 -3.935 1.00 96.56 136 ASP A N 1
ATOM 1134 C CA . ASP A 1 136 ? 7.952 -15.186 -3.645 1.00 96.56 136 ASP A CA 1
ATOM 1135 C C . ASP A 1 136 ? 8.231 -14.497 -2.303 1.00 96.56 136 ASP A C 1
ATOM 1137 O O . ASP A 1 136 ? 9.383 -14.195 -1.990 1.00 96.56 136 ASP A O 1
ATOM 1141 N N . GLN A 1 137 ? 7.186 -14.227 -1.513 1.00 96.69 137 GLN A N 1
ATOM 1142 C CA . GLN A 1 137 ? 7.252 -13.493 -0.244 1.00 96.69 137 GLN A CA 1
ATOM 1143 C C . GLN A 1 137 ? 7.902 -12.108 -0.374 1.00 96.69 137 GLN A C 1
ATOM 1145 O O . GLN A 1 137 ? 8.344 -11.516 0.616 1.00 96.69 137 GLN A O 1
ATOM 1150 N N . LYS A 1 138 ? 7.957 -11.557 -1.593 1.00 97.00 138 LYS A N 1
ATOM 1151 C CA . LYS A 1 138 ? 8.547 -10.246 -1.819 1.00 97.00 138 LYS A CA 1
ATOM 1152 C C . LYS A 1 138 ? 7.620 -9.181 -1.263 1.00 97.00 138 LYS A C 1
ATOM 1154 O O . LYS A 1 138 ? 6.432 -9.128 -1.584 1.00 97.00 138 LYS A O 1
ATOM 1159 N N . GLU A 1 139 ? 8.185 -8.301 -0.451 1.00 97.50 139 GLU A N 1
ATOM 1160 C CA . GLU A 1 139 ? 7.461 -7.138 0.036 1.00 97.50 139 GLU A CA 1
ATOM 1161 C C . GLU A 1 139 ? 7.227 -6.156 -1.115 1.00 97.50 139 GLU A C 1
ATOM 1163 O O . GLU A 1 139 ? 8.170 -5.665 -1.738 1.00 97.50 139 GLU A O 1
ATOM 1168 N N . ILE A 1 140 ? 5.955 -5.908 -1.403 1.00 97.50 140 ILE A N 1
ATOM 1169 C CA . ILE A 1 140 ? 5.481 -5.050 -2.488 1.00 97.50 140 ILE A CA 1
ATOM 1170 C C . ILE A 1 140 ? 5.372 -3.609 -2.003 1.00 97.50 140 ILE A C 1
ATOM 1172 O O . ILE A 1 140 ? 5.873 -2.685 -2.646 1.00 97.50 140 ILE A O 1
ATOM 1176 N N . CYS A 1 141 ? 4.755 -3.423 -0.839 1.00 97.75 141 CYS A N 1
ATOM 1177 C CA . CYS A 1 141 ? 4.525 -2.117 -0.249 1.00 97.75 141 CYS A CA 1
ATOM 1178 C C . CYS A 1 141 ? 4.565 -2.209 1.277 1.00 97.75 141 CYS A C 1
ATOM 1180 O O . CYS A 1 141 ? 4.129 -3.201 1.869 1.00 97.75 141 CYS A O 1
ATOM 1182 N N . ARG A 1 142 ? 5.075 -1.156 1.906 1.00 97.75 142 ARG A N 1
ATOM 1183 C CA . ARG A 1 142 ? 5.056 -0.951 3.352 1.00 97.75 142 ARG A CA 1
ATOM 1184 C C . ARG A 1 142 ? 4.415 0.388 3.642 1.00 97.75 142 ARG A C 1
ATOM 1186 O O . ARG A 1 142 ? 4.713 1.353 2.944 1.00 97.75 142 ARG A O 1
ATOM 1193 N N . LEU A 1 143 ? 3.546 0.447 4.643 1.00 97.50 143 LEU A N 1
ATOM 1194 C CA . LEU A 1 143 ? 2.830 1.674 4.967 1.00 97.50 143 LEU A CA 1
ATOM 1195 C C . LEU A 1 143 ? 2.725 1.888 6.470 1.00 97.50 143 LEU A C 1
ATOM 1197 O O . LEU A 1 143 ? 2.723 0.939 7.254 1.00 97.50 143 LEU A O 1
ATOM 1201 N N . ILE A 1 144 ? 2.542 3.142 6.860 1.00 97.31 144 ILE A N 1
ATOM 1202 C CA . ILE A 1 144 ? 1.979 3.507 8.157 1.00 97.31 144 ILE A CA 1
ATOM 1203 C C . ILE A 1 144 ? 0.714 4.318 7.905 1.00 97.31 144 ILE A C 1
ATOM 1205 O O . ILE A 1 144 ? 0.675 5.164 7.017 1.00 97.31 144 ILE A O 1
ATOM 1209 N N . SER A 1 145 ? -0.316 4.080 8.710 1.00 97.50 145 SER A N 1
ATOM 1210 C CA . SER A 1 145 ? -1.501 4.934 8.768 1.00 97.50 145 SER A CA 1
ATOM 1211 C C . SER A 1 145 ? -1.779 5.362 10.203 1.00 97.50 145 SER A C 1
ATOM 1213 O O . SER A 1 145 ? -1.793 4.506 11.093 1.00 97.50 145 SER A O 1
ATOM 1215 N N . SER A 1 146 ? -2.056 6.645 10.421 1.00 96.12 146 SER A N 1
ATOM 1216 C CA . SER A 1 146 ? -2.538 7.164 11.702 1.00 96.12 146 SER A CA 1
ATOM 1217 C C . SER A 1 146 ? -4.032 7.465 11.638 1.00 96.12 146 SER A C 1
ATOM 1219 O O . SER A 1 146 ? -4.553 7.953 10.630 1.00 96.12 146 SER A O 1
ATOM 1221 N N . TRP A 1 147 ? -4.731 7.168 12.729 1.00 96.31 147 TRP A N 1
ATOM 1222 C CA . TRP A 1 147 ? -6.172 7.329 12.838 1.00 96.31 147 TRP A CA 1
ATOM 1223 C C . TRP A 1 147 ? -6.537 8.061 14.126 1.00 96.31 147 TRP A C 1
ATOM 1225 O O . TRP A 1 147 ? -5.992 7.782 15.196 1.00 96.31 147 TRP A O 1
ATOM 1235 N N . GLN A 1 148 ? -7.505 8.965 14.021 1.00 94.50 148 GLN A N 1
ATOM 1236 C CA . GLN A 1 148 ? -8.023 9.768 15.125 1.00 94.50 148 GLN A CA 1
ATOM 1237 C C . GLN A 1 148 ? -9.456 9.346 15.458 1.00 94.50 148 GLN A C 1
ATOM 1239 O O . GLN A 1 148 ? -10.215 9.001 14.553 1.00 94.50 148 GLN A O 1
ATOM 1244 N N . ALA A 1 149 ? -9.826 9.347 16.741 1.00 92.62 149 ALA A N 1
ATOM 1245 C CA . ALA A 1 149 ? -11.195 9.044 17.160 1.00 92.62 149 ALA A CA 1
ATOM 1246 C C . ALA A 1 149 ? -12.202 9.967 16.448 1.00 92.62 149 ALA A C 1
ATOM 1248 O O . ALA A 1 149 ? -11.904 11.142 16.211 1.00 92.62 149 ALA A O 1
ATOM 1249 N N . LYS A 1 150 ? -13.351 9.405 16.059 1.00 89.94 150 LYS A N 1
ATOM 1250 C CA . LYS A 1 150 ? -14.460 10.160 15.462 1.00 89.94 150 LYS A CA 1
ATOM 1251 C C . LYS A 1 150 ? -15.182 11.025 16.486 1.00 89.94 150 LYS A C 1
ATOM 1253 O O . LYS A 1 150 ? -15.235 10.615 17.666 1.00 89.94 150 LYS A O 1
#

Mean predicted aligned error: 4.93 Å

Radius of gyration: 17.2 Å; Cα contacts (8 Å, |Δi|>4): 255; chains: 1; bounding box: 36×45×43 Å

pLDDT: mean 92.18, std 8.48, range [56.78, 98.75]

Secondary structure (DSSP, 8-state):
------------EEETTTTEEEPPPHHHHTS-------SS----PPPPPPSS-SEEEEEEPPGGGB-TTSSBPHHHHHHHHHHTS-HHHHHHEEEEEEEEEE-----TT-EEEEEEEEEEETTEEEEEEEEEETTT--EEEEEEEEEEE-